Protein AF-A0A847U9X1-F1 (afdb_monomer_lite)

InterPro domains:
  IPR001034 DeoR-type HTH domain [PF08220] (1-35)
  IPR036388 Winged helix-like DNA-binding domain superfamily [G3DSA:1.10.10.10] (1-43)
  IPR036390 Winged helix DNA-binding domain superfamily [SSF46785] (2-39)

Secondary structure (DSSP, 8-state):
--HHHHHHHHT--HHHHHHHHHHHHHTTSEEE-S-SSTT--EEEPPHHHHHTS-----

Organism: NCBI:txid1705562

Radius of gyration: 13.62 Å; chains: 1; bounding box: 41×19×26 Å

Structure (mmCIF, N/CA/C/O backbone):
data_AF-A0A847U9X1-F1
#
_entry.id   AF-A0A847U9X1-F1
#
loop_
_atom_site.group_PDB
_atom_site.id
_atom_site.type_symbol
_atom_site.label_atom_id
_atom_site.label_alt_id
_atom_site.label_comp_id
_atom_site.label_asym_id
_atom_site.label_entity_id
_atom_site.label_seq_id
_atom_site.pdbx_PDB_ins_code
_atom_site.Cartn_x
_atom_site.Cartn_y
_atom_site.Cartn_z
_atom_site.occupancy
_atom_site.B_iso_or_equiv
_atom_site.auth_seq_id
_atom_site.auth_comp_id
_atom_site.auth_asym_id
_atom_site.auth_atom_id
_atom_site.pdbx_PDB_model_num
ATOM 1 N N . MET A 1 1 ? 1.350 -9.230 2.044 1.00 83.88 1 MET A N 1
ATOM 2 C CA . MET A 1 1 ? 2.030 -8.733 0.825 1.00 83.88 1 MET A CA 1
ATOM 3 C C . MET A 1 1 ? 2.984 -7.627 1.217 1.00 83.88 1 MET A C 1
ATOM 5 O O . MET A 1 1 ? 2.649 -6.834 2.091 1.00 83.88 1 MET A O 1
ATOM 9 N N . THR A 1 2 ? 4.164 -7.595 0.618 1.00 90.31 2 THR A N 1
ATOM 10 C CA . THR A 1 2 ? 5.181 -6.557 0.808 1.00 90.31 2 THR A CA 1
ATOM 11 C C . THR A 1 2 ? 5.096 -5.508 -0.304 1.00 90.31 2 THR A C 1
ATOM 13 O O . THR A 1 2 ? 4.445 -5.719 -1.326 1.00 90.31 2 THR A O 1
ATOM 16 N N . THR A 1 3 ? 5.785 -4.372 -0.151 1.00 92.25 3 THR A N 1
ATOM 17 C CA . THR A 1 3 ? 5.902 -3.378 -1.236 1.00 92.25 3 THR A CA 1
ATOM 18 C C . THR A 1 3 ? 6.553 -3.960 -2.495 1.00 92.25 3 THR A C 1
ATOM 20 O O . THR A 1 3 ? 6.185 -3.561 -3.596 1.00 92.25 3 THR A O 1
ATOM 23 N N . ASN A 1 4 ? 7.497 -4.896 -2.346 1.00 93.88 4 ASN A N 1
ATOM 24 C CA . ASN A 1 4 ? 8.154 -5.531 -3.490 1.00 93.88 4 ASN A CA 1
ATOM 25 C C . ASN A 1 4 ? 7.186 -6.456 -4.230 1.00 93.88 4 ASN A C 1
ATOM 27 O O . ASN A 1 4 ? 7.108 -6.372 -5.447 1.00 93.88 4 ASN A O 1
ATOM 31 N N . ASP A 1 5 ? 6.369 -7.226 -3.500 1.00 93.69 5 ASP A N 1
ATOM 32 C CA . ASP A 1 5 ? 5.341 -8.080 -4.111 1.00 93.69 5 ASP A CA 1
ATOM 33 C C . ASP A 1 5 ? 4.396 -7.255 -5.002 1.00 93.69 5 ASP A C 1
ATOM 35 O O . ASP A 1 5 ? 4.037 -7.678 -6.096 1.00 93.69 5 ASP A O 1
ATOM 39 N N . VAL A 1 6 ? 4.002 -6.059 -4.545 1.00 93.06 6 VAL A N 1
ATOM 40 C CA . VAL A 1 6 ? 3.109 -5.153 -5.288 1.00 93.06 6 VAL A CA 1
ATOM 41 C C . VAL A 1 6 ? 3.813 -4.513 -6.486 1.00 93.06 6 VAL A C 1
ATOM 43 O O . VAL A 1 6 ? 3.207 -4.382 -7.548 1.00 93.06 6 VAL A O 1
ATOM 46 N N . ALA A 1 7 ? 5.076 -4.114 -6.322 1.00 96.44 7 ALA A N 1
ATOM 47 C CA . ALA A 1 7 ? 5.878 -3.543 -7.399 1.00 96.44 7 ALA A CA 1
ATOM 48 C C . ALA A 1 7 ? 6.051 -4.541 -8.552 1.00 9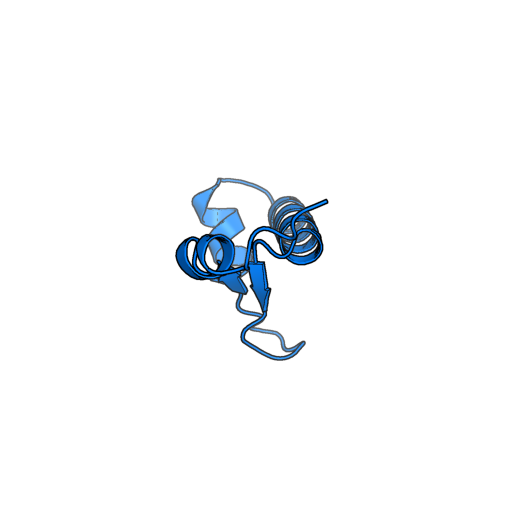6.44 7 ALA A C 1
ATOM 50 O O . ALA A 1 7 ? 5.790 -4.192 -9.701 1.00 96.44 7 ALA A O 1
ATOM 51 N N . ASP A 1 8 ? 6.398 -5.786 -8.222 1.00 96.81 8 ASP A N 1
ATOM 52 C CA . ASP A 1 8 ? 6.592 -6.862 -9.193 1.00 96.81 8 ASP A CA 1
ATOM 53 C C . ASP A 1 8 ? 5.268 -7.268 -9.857 1.00 96.81 8 ASP A C 1
ATOM 55 O O . ASP A 1 8 ? 5.213 -7.468 -11.069 1.00 96.81 8 ASP A O 1
ATOM 59 N N . LEU A 1 9 ? 4.179 -7.359 -9.084 1.00 95.88 9 LEU A N 1
ATOM 60 C CA . LEU A 1 9 ? 2.865 -7.756 -9.599 1.00 95.88 9 LEU A CA 1
ATOM 61 C C . LEU A 1 9 ? 2.286 -6.747 -10.597 1.00 95.88 9 LEU A C 1
ATOM 63 O O . LEU A 1 9 ? 1.636 -7.143 -11.565 1.00 95.88 9 LEU A O 1
ATOM 67 N N . LEU A 1 10 ? 2.463 -5.453 -10.331 1.00 94.69 10 LEU A N 1
ATOM 68 C CA . LEU A 1 10 ? 1.871 -4.377 -11.128 1.00 94.69 10 LEU A CA 1
ATOM 69 C C . LEU A 1 10 ? 2.845 -3.773 -12.147 1.00 94.69 10 LEU A C 1
ATOM 71 O O . LEU A 1 10 ? 2.451 -2.854 -12.861 1.00 94.69 10 LEU A O 1
ATOM 75 N N . ASP A 1 11 ? 4.082 -4.274 -12.207 1.00 96.94 11 ASP A N 1
ATOM 76 C CA . ASP A 1 11 ? 5.171 -3.749 -13.040 1.00 96.94 11 ASP A CA 1
ATOM 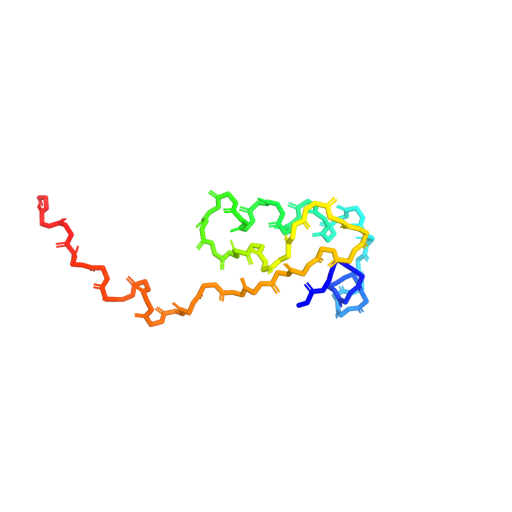77 C C . ASP A 1 11 ? 5.364 -2.231 -12.852 1.00 96.94 11 ASP A C 1
ATOM 79 O O . ASP A 1 11 ? 5.364 -1.425 -13.786 1.00 96.94 11 ASP A O 1
ATOM 83 N N . VAL A 1 12 ? 5.474 -1.819 -11.587 1.00 97.00 12 VAL A N 1
ATOM 84 C CA . VAL A 1 12 ? 5.697 -0.422 -11.193 1.00 97.00 12 VAL A CA 1
ATOM 85 C C . VAL A 1 12 ? 6.936 -0.296 -10.322 1.00 97.00 12 VAL A C 1
ATOM 87 O O . VAL A 1 12 ? 7.418 -1.250 -9.720 1.00 97.00 12 VAL A O 1
ATOM 90 N N . THR A 1 13 ? 7.450 0.927 -10.188 1.00 97.75 13 THR A N 1
ATOM 91 C CA . THR A 1 13 ? 8.569 1.163 -9.271 1.00 97.75 13 THR A CA 1
ATOM 92 C C . THR A 1 13 ? 8.164 0.886 -7.821 1.00 97.75 13 THR A C 1
ATOM 94 O O . THR A 1 13 ? 7.032 1.160 -7.412 1.00 97.75 13 THR A O 1
ATOM 97 N N . THR A 1 14 ? 9.118 0.453 -6.994 1.00 95.25 14 THR A N 1
ATOM 98 C CA . THR A 1 14 ? 8.910 0.276 -5.547 1.00 95.25 14 THR A CA 1
ATOM 99 C C . THR A 1 14 ? 8.407 1.558 -4.870 1.00 95.25 14 THR A C 1
ATOM 101 O O . THR A 1 14 ? 7.628 1.485 -3.923 1.00 95.25 14 THR A O 1
ATOM 104 N N . GLN A 1 15 ? 8.810 2.743 -5.351 1.00 96.19 15 GLN A N 1
ATOM 105 C CA . GLN A 1 15 ? 8.318 4.021 -4.821 1.00 96.19 15 GLN A CA 1
ATOM 106 C C . GLN A 1 15 ? 6.842 4.251 -5.171 1.00 96.19 15 GLN A C 1
ATOM 108 O O . GLN A 1 15 ? 6.072 4.679 -4.314 1.00 96.19 15 GLN A O 1
ATOM 113 N N . THR A 1 16 ? 6.437 3.940 -6.404 1.00 97.38 16 THR A N 1
ATOM 114 C CA . THR A 1 16 ? 5.034 4.003 -6.834 1.00 97.38 16 THR A CA 1
ATOM 115 C C . THR A 1 16 ? 4.178 3.039 -6.017 1.00 97.38 16 THR A C 1
ATOM 117 O O . THR A 1 16 ? 3.151 3.449 -5.478 1.00 97.38 16 THR A O 1
ATOM 120 N N . ALA A 1 17 ? 4.632 1.792 -5.851 1.00 96.00 17 ALA A N 1
ATOM 121 C CA . ALA A 1 17 ? 3.958 0.798 -5.019 1.00 96.00 17 ALA A CA 1
ATOM 122 C C . ALA A 1 17 ? 3.830 1.267 -3.561 1.00 96.00 17 ALA A C 1
ATOM 124 O O . ALA A 1 17 ? 2.757 1.169 -2.972 1.00 96.00 17 ALA A O 1
ATOM 125 N N . ARG A 1 18 ? 4.894 1.844 -2.984 1.00 94.12 18 ARG A N 1
ATOM 126 C CA . ARG A 1 18 ? 4.874 2.394 -1.619 1.00 94.12 18 ARG A CA 1
ATOM 127 C C . ARG A 1 18 ? 3.847 3.514 -1.463 1.00 94.12 18 ARG A C 1
ATOM 129 O O . ARG A 1 18 ? 3.097 3.490 -0.494 1.00 94.12 18 ARG A O 1
ATOM 136 N N . ASN A 1 19 ? 3.807 4.463 -2.399 1.00 95.56 19 ASN A N 1
ATOM 137 C CA . ASN A 1 19 ? 2.855 5.574 -2.353 1.00 95.56 19 ASN A CA 1
ATOM 138 C C . ASN A 1 19 ? 1.408 5.066 -2.424 1.00 95.56 19 ASN A C 1
ATOM 140 O O . ASN A 1 19 ? 0.567 5.512 -1.653 1.00 95.56 19 ASN A O 1
ATOM 144 N N . ALA A 1 20 ? 1.133 4.107 -3.313 1.00 94.19 20 ALA A N 1
ATOM 145 C CA . ALA A 1 20 ? -0.193 3.511 -3.441 1.00 94.19 20 ALA A CA 1
ATOM 146 C C . ALA A 1 20 ? -0.618 2.770 -2.163 1.00 94.19 20 ALA A C 1
ATOM 148 O O . ALA A 1 20 ? -1.735 2.956 -1.696 1.00 94.19 20 ALA A O 1
ATOM 149 N N . ILE A 1 21 ? 0.276 1.977 -1.563 1.00 92.81 21 ILE A N 1
ATOM 150 C CA . ILE A 1 21 ? -0.006 1.276 -0.301 1.00 92.81 21 ILE A CA 1
ATOM 151 C C . ILE A 1 21 ? -0.310 2.272 0.825 1.00 92.81 21 ILE A C 1
ATOM 153 O O . ILE A 1 21 ? -1.280 2.075 1.544 1.00 92.81 21 ILE A O 1
ATOM 157 N N . GLN A 1 22 ? 0.472 3.349 0.953 1.00 91.94 22 GLN A N 1
ATOM 158 C CA . GLN A 1 22 ? 0.246 4.379 1.977 1.00 91.94 22 GLN A CA 1
ATOM 159 C C . GLN A 1 22 ? -1.105 5.079 1.819 1.00 91.94 22 GLN A C 1
ATOM 161 O O . GLN A 1 22 ? -1.776 5.341 2.813 1.00 91.94 22 GLN A O 1
ATOM 166 N N . GLU A 1 23 ? -1.507 5.366 0.582 1.00 93.31 23 GLU A N 1
ATOM 167 C CA . GLU A 1 23 ? -2.815 5.955 0.296 1.00 93.31 23 GLU A CA 1
ATOM 168 C C . GLU A 1 23 ? -3.950 4.987 0.660 1.00 93.31 23 GLU A C 1
ATOM 170 O O . GLU A 1 23 ? -4.923 5.379 1.294 1.00 93.31 23 GLU A O 1
ATOM 175 N N . LEU A 1 24 ? -3.806 3.702 0.329 1.00 90.62 24 LEU A N 1
ATOM 176 C CA . LEU A 1 24 ? -4.798 2.684 0.676 1.00 90.62 24 LEU A CA 1
ATOM 177 C C . LEU A 1 24 ? -4.871 2.412 2.187 1.00 90.62 24 LEU A C 1
ATOM 179 O O . LEU A 1 24 ? -5.954 2.130 2.692 1.00 90.62 24 LEU A O 1
ATOM 183 N N . GLU A 1 25 ? -3.762 2.512 2.923 1.00 88.88 25 GLU A N 1
ATOM 184 C CA . GLU A 1 25 ? -3.784 2.498 4.393 1.00 88.88 25 GLU A CA 1
ATOM 185 C C . GLU A 1 25 ? -4.503 3.728 4.958 1.00 88.88 25 GLU A C 1
ATOM 187 O O . GLU A 1 25 ? -5.298 3.601 5.881 1.00 88.88 25 GLU A O 1
ATOM 192 N N . ALA A 1 26 ? -4.269 4.918 4.395 1.00 88.31 26 ALA A N 1
ATOM 193 C CA . ALA A 1 26 ? -4.942 6.146 4.826 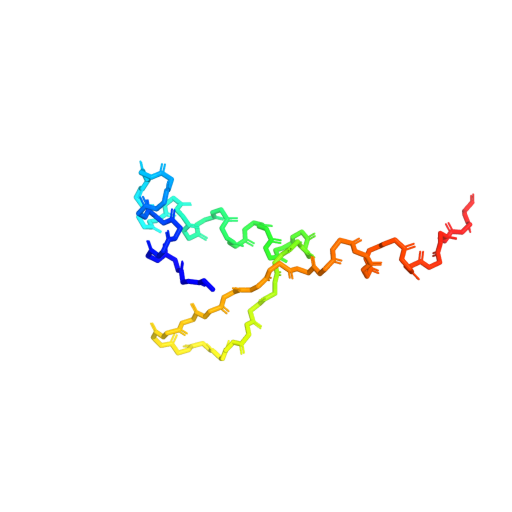1.00 88.31 26 ALA A CA 1
ATOM 194 C C . ALA A 1 26 ? -6.459 6.134 4.559 1.00 88.31 26 ALA A C 1
ATOM 196 O O . ALA A 1 26 ? -7.2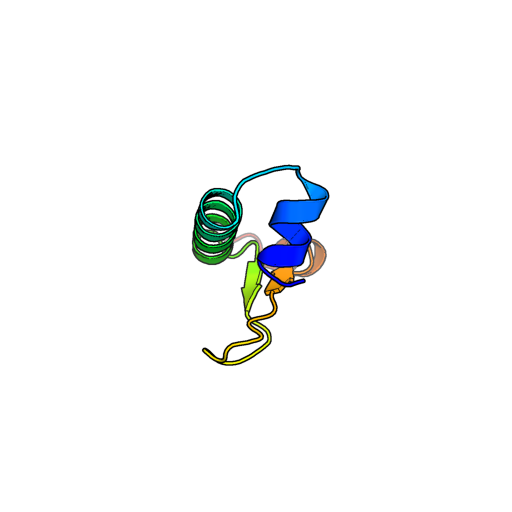00 6.871 5.205 1.00 88.31 26 ALA A O 1
ATOM 197 N N . GLN A 1 27 ? -6.908 5.307 3.614 1.00 88.19 27 GLN A N 1
ATOM 198 C CA . GLN A 1 27 ? -8.318 5.071 3.297 1.00 88.19 27 GLN A CA 1
ATOM 199 C C . GLN A 1 27 ? -8.915 3.875 4.059 1.00 88.19 27 GLN A C 1
ATOM 201 O O . GLN A 1 27 ? -10.025 3.458 3.734 1.00 88.19 27 GLN A O 1
ATOM 206 N N . ASP A 1 28 ? -8.185 3.294 5.020 1.00 85.25 28 ASP A N 1
ATOM 207 C CA . ASP A 1 28 ? -8.572 2.086 5.764 1.00 85.25 28 ASP A CA 1
ATOM 208 C C . ASP A 1 28 ? -8.880 0.869 4.860 1.00 85.25 28 ASP A C 1
ATOM 210 O O . ASP A 1 28 ? -9.573 -0.068 5.251 1.00 85.25 28 ASP A O 1
ATOM 214 N N . VAL A 1 29 ? -8.345 0.849 3.635 1.00 86.56 29 VAL A N 1
ATOM 215 C CA . VAL A 1 29 ? -8.474 -0.277 2.692 1.00 86.56 29 VAL A CA 1
ATOM 216 C C . VAL A 1 29 ? -7.416 -1.342 2.978 1.00 86.56 29 VAL A C 1
ATOM 218 O O . VAL A 1 29 ? -7.666 -2.542 2.837 1.00 86.56 29 VAL A O 1
ATOM 221 N N . LEU A 1 30 ? -6.218 -0.915 3.380 1.00 89.00 30 LEU A N 1
ATOM 222 C CA . LEU A 1 30 ? -5.134 -1.791 3.816 1.00 89.00 30 LEU A CA 1
ATOM 223 C C . LEU A 1 30 ? -4.818 -1.563 5.295 1.00 89.00 30 LEU A C 1
ATOM 225 O O . LEU A 1 30 ? -4.922 -0.458 5.811 1.00 89.00 30 LEU A O 1
ATOM 229 N N . THR A 1 31 ? -4.365 -2.617 5.964 1.00 87.31 31 THR A N 1
ATOM 230 C CA . THR A 1 31 ? -3.813 -2.558 7.318 1.00 87.31 31 THR A CA 1
ATOM 231 C C . THR A 1 31 ? -2.459 -3.257 7.350 1.00 87.31 31 THR A C 1
ATOM 233 O O . THR A 1 31 ? -2.306 -4.387 6.867 1.00 87.31 31 THR A O 1
ATOM 236 N N . GLY A 1 32 ? -1.461 -2.593 7.935 1.00 84.00 32 GLY A N 1
ATOM 237 C CA . GLY A 1 32 ? -0.164 -3.189 8.235 1.00 84.00 32 GLY A CA 1
ATOM 238 C C . GLY A 1 32 ? -0.277 -4.307 9.276 1.00 84.00 32 GLY A C 1
ATOM 239 O O . GLY A 1 32 ? -0.835 -4.117 10.355 1.00 84.00 32 GLY A O 1
ATOM 240 N N . THR A 1 33 ? 0.279 -5.480 8.975 1.00 78.69 33 THR A N 1
ATOM 241 C CA . THR A 1 33 ? 0.226 -6.669 9.849 1.00 78.69 33 THR A CA 1
ATOM 242 C C . THR A 1 33 ? 1.520 -6.955 10.600 1.00 78.69 33 THR A C 1
ATOM 244 O O . THR A 1 33 ? 1.568 -7.840 11.451 1.00 78.69 33 THR A O 1
ATOM 247 N N . THR A 1 34 ? 2.571 -6.198 10.313 1.00 76.25 34 THR A N 1
ATOM 248 C CA . THR A 1 34 ? 3.866 -6.249 10.999 1.00 76.25 34 THR A CA 1
ATOM 249 C C . THR A 1 34 ? 4.248 -4.845 11.465 1.00 76.25 34 THR A C 1
ATOM 251 O O . THR A 1 34 ? 3.785 -3.854 10.900 1.00 76.25 34 THR A O 1
ATOM 254 N N . GLY A 1 35 ? 5.135 -4.737 12.459 1.00 65.81 35 GLY A N 1
ATOM 255 C CA . GLY A 1 35 ? 5.706 -3.449 12.870 1.00 65.81 35 GLY A CA 1
ATOM 256 C C . GLY A 1 35 ? 6.502 -2.746 11.755 1.00 65.81 35 GLY A C 1
ATOM 257 O O . GLY A 1 35 ? 6.622 -3.255 10.640 1.00 65.81 35 GLY A O 1
ATOM 258 N N . LYS A 1 36 ? 7.093 -1.581 12.065 1.00 64.38 36 LYS A N 1
ATOM 259 C CA . LYS A 1 36 ? 7.919 -0.762 11.142 1.00 64.38 36 LYS A CA 1
ATOM 260 C C . LYS A 1 36 ? 9.291 -1.386 10.803 1.00 64.38 36 LYS A C 1
ATOM 262 O O . LYS A 1 36 ? 10.292 -0.679 10.712 1.00 64.38 36 LYS A O 1
ATOM 267 N N . ASP A 1 37 ? 9.348 -2.703 10.659 1.00 63.94 37 ASP A N 1
ATOM 268 C CA . ASP A 1 37 ? 10.556 -3.454 10.336 1.00 63.94 37 ASP A CA 1
ATOM 269 C C . ASP A 1 37 ? 10.769 -3.594 8.823 1.00 63.94 37 ASP A C 1
ATOM 271 O O . ASP A 1 37 ? 9.910 -3.266 8.005 1.00 63.94 37 ASP A O 1
ATOM 275 N N . ARG A 1 38 ? 11.947 -4.106 8.441 1.00 62.25 38 ARG A N 1
ATOM 276 C CA . ARG A 1 38 ? 12.374 -4.289 7.036 1.00 62.25 38 ARG A CA 1
ATOM 277 C C . ARG A 1 38 ? 11.430 -5.158 6.196 1.00 62.25 38 ARG A C 1
ATOM 279 O O . ARG A 1 38 ? 11.505 -5.097 4.974 1.00 62.25 38 ARG A O 1
ATOM 286 N N . TYR A 1 39 ? 10.569 -5.941 6.839 1.00 68.88 39 TYR A N 1
ATOM 287 C CA . TYR A 1 39 ? 9.613 -6.846 6.204 1.00 68.88 39 TYR A CA 1
ATOM 288 C C . TYR A 1 39 ? 8.184 -6.390 6.485 1.00 68.88 39 TYR A C 1
ATOM 290 O O . TYR A 1 39 ? 7.383 -7.151 7.015 1.00 68.88 39 TYR A O 1
ATOM 298 N N . GLN A 1 40 ? 7.890 -5.119 6.196 1.00 78.44 40 GLN A N 1
ATOM 299 C CA . GLN A 1 40 ? 6.547 -4.601 6.407 1.00 78.44 40 GLN A CA 1
ATOM 300 C C . GLN A 1 40 ? 5.556 -5.317 5.477 1.00 78.44 40 GLN A C 1
ATOM 302 O O . GLN A 1 40 ? 5.666 -5.236 4.250 1.00 78.44 40 GLN A O 1
ATOM 307 N N . GLU A 1 41 ? 4.603 -6.019 6.077 1.00 83.50 41 GLU A N 1
ATOM 308 C CA . GLU A 1 41 ? 3.520 -6.706 5.394 1.00 83.50 41 GLU A CA 1
ATOM 309 C C . GLU A 1 41 ? 2.200 -5.965 5.577 1.00 83.50 41 GLU A C 1
ATOM 311 O O . GLU A 1 41 ? 1.896 -5.449 6.654 1.00 83.50 41 GLU A O 1
ATOM 316 N N . PHE A 1 42 ? 1.397 -5.982 4.519 1.00 82.94 42 PHE A N 1
ATOM 317 C CA . PHE A 1 42 ? 0.061 -5.409 4.469 1.00 82.94 42 PHE A CA 1
ATOM 318 C C . PHE A 1 42 ? -0.953 -6.493 4.119 1.00 82.94 42 PHE A C 1
ATOM 320 O O . PHE A 1 42 ? -0.649 -7.433 3.364 1.00 82.94 42 PHE A O 1
ATOM 327 N N . LYS A 1 43 ? -2.167 -6.341 4.642 1.00 83.56 43 LYS A N 1
ATOM 328 C CA . LYS A 1 43 ? -3.349 -7.111 4.250 1.00 83.56 43 LYS A CA 1
ATOM 329 C C . LYS A 1 43 ? -4.492 -6.159 3.935 1.00 83.56 43 LYS A C 1
ATOM 331 O O . LYS A 1 43 ? -4.574 -5.082 4.518 1.00 83.56 43 LYS A O 1
ATOM 336 N N . ALA A 1 44 ? -5.345 -6.561 2.999 1.00 80.62 44 ALA A N 1
ATOM 337 C CA . ALA A 1 44 ? -6.609 -5.873 2.793 1.00 80.62 44 ALA A CA 1
ATOM 338 C C . ALA A 1 44 ? -7.487 -6.057 4.029 1.00 80.62 44 ALA A C 1
ATOM 340 O O . ALA A 1 44 ? -7.529 -7.159 4.585 1.00 80.62 44 ALA A O 1
ATOM 341 N N . VAL A 1 45 ? -8.152 -4.983 4.446 1.00 74.62 45 VAL A N 1
ATOM 342 C CA . VAL A 1 45 ? -9.279 -5.090 5.373 1.00 74.62 45 VAL A CA 1
ATOM 343 C C . VAL A 1 45 ? -10.353 -5.904 4.653 1.00 74.62 45 VAL A C 1
ATOM 345 O O . VAL A 1 45 ? -10.590 -5.701 3.458 1.00 74.62 45 VAL A O 1
ATOM 348 N N . ASP A 1 46 ? -10.917 -6.904 5.330 1.00 67.00 46 ASP A N 1
ATOM 349 C CA . ASP A 1 46 ? -11.875 -7.806 4.697 1.00 67.00 46 ASP A CA 1
ATOM 350 C C . ASP A 1 46 ? -13.088 -6.984 4.239 1.00 67.00 46 ASP A C 1
ATOM 352 O O . ASP A 1 46 ? -13.671 -6.233 5.023 1.00 67.00 46 ASP A O 1
ATOM 356 N N . ILE A 1 47 ? -13.474 -7.095 2.963 1.00 60.41 47 ILE A N 1
ATOM 357 C CA . ILE A 1 47 ? -14.595 -6.322 2.393 1.00 60.41 47 ILE A CA 1
ATOM 358 C C . ILE A 1 47 ? -15.875 -6.572 3.209 1.00 60.41 47 ILE A C 1
ATOM 360 O O . ILE A 1 47 ? -16.729 -5.694 3.321 1.00 60.41 47 ILE A O 1
ATOM 364 N N . PHE A 1 48 ? -15.989 -7.751 3.825 1.00 54.66 48 PHE A N 1
ATOM 365 C CA . PHE A 1 48 ? -17.108 -8.105 4.687 1.00 54.66 48 PHE A CA 1
ATOM 366 C C . PHE A 1 48 ? -17.108 -7.377 6.045 1.00 54.66 48 PHE A C 1
ATOM 368 O O . PHE A 1 48 ? -18.194 -7.106 6.546 1.00 54.66 48 PHE A O 1
ATOM 375 N N . GLU A 1 49 ? -15.959 -6.968 6.602 1.00 58.00 49 GLU A N 1
ATOM 376 C CA . 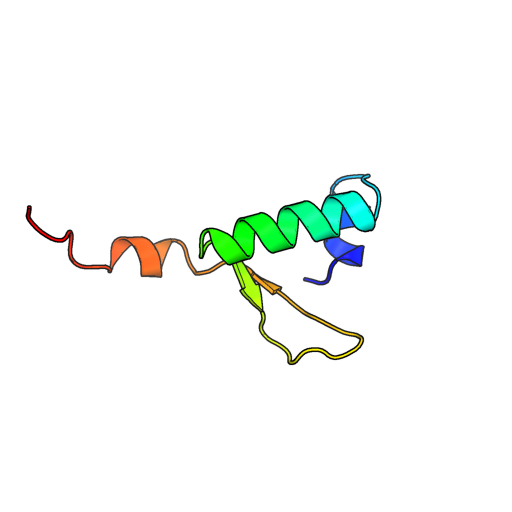GLU A 1 49 ? -15.916 -6.137 7.825 1.00 58.00 49 GLU A CA 1
ATOM 377 C C . GLU A 1 49 ? -16.422 -4.707 7.570 1.00 58.00 49 GLU A C 1
ATOM 379 O O . GLU A 1 49 ? -17.008 -4.086 8.455 1.00 58.00 49 GLU A O 1
ATOM 384 N N . ILE A 1 50 ? -16.259 -4.193 6.345 1.00 56.78 50 ILE A N 1
ATOM 385 C CA . ILE A 1 50 ? -16.786 -2.879 5.939 1.00 56.78 50 ILE A CA 1
ATOM 386 C C . ILE A 1 50 ? -18.320 -2.915 5.813 1.00 56.78 50 ILE A C 1
ATOM 388 O O . ILE A 1 50 ? -18.984 -1.929 6.128 1.00 56.78 50 ILE A O 1
ATOM 392 N N . LEU A 1 51 ? -18.899 -4.046 5.389 1.00 57.81 51 LEU A N 1
ATOM 393 C CA . LEU A 1 51 ? -20.356 -4.214 5.278 1.00 57.81 51 LEU A CA 1
ATOM 394 C C . LEU A 1 51 ? -21.056 -4.409 6.632 1.00 57.81 51 LEU A C 1
ATOM 396 O O . LEU A 1 51 ? -22.254 -4.148 6.726 1.00 57.81 51 LEU A O 1
ATOM 400 N N . ASP A 1 52 ? -20.324 -4.853 7.656 1.00 57.44 52 ASP A N 1
ATOM 401 C CA . ASP A 1 52 ? -20.844 -5.077 9.012 1.00 57.44 52 ASP A CA 1
ATOM 402 C C . ASP A 1 52 ? -20.740 -3.833 9.912 1.00 57.44 52 ASP A C 1
ATOM 404 O O . ASP A 1 52 ? -21.189 -3.844 11.062 1.00 57.44 52 ASP A O 1
ATOM 408 N N . GLN A 1 53 ? -20.189 -2.723 9.403 1.00 60.62 53 GLN A N 1
ATOM 409 C CA . GLN A 1 53 ? -20.335 -1.435 10.070 1.00 60.62 53 GLN A CA 1
ATOM 410 C C . GLN A 1 53 ? -21.819 -1.051 10.020 1.00 60.62 53 GLN A C 1
ATOM 412 O O . GLN A 1 53 ? -22.366 -0.924 8.920 1.00 60.62 53 GLN A O 1
ATOM 417 N N . PRO A 1 54 ? -22.501 -0.863 11.170 1.00 63.47 54 PRO A N 1
ATOM 418 C CA . PRO A 1 54 ? -23.880 -0.409 11.150 1.00 63.47 54 PRO A CA 1
ATOM 419 C C . PRO A 1 54 ? -23.904 0.891 10.359 1.00 63.47 54 PRO A C 1
ATOM 421 O O . PRO A 1 54 ? -23.202 1.838 10.722 1.00 63.47 54 PRO A O 1
ATOM 424 N N . LEU A 1 55 ? -24.661 0.901 9.255 1.00 65.06 55 LEU A N 1
ATOM 425 C CA . LEU A 1 55 ? -24.949 2.104 8.485 1.00 65.06 55 LEU A CA 1
ATOM 426 C C . LEU A 1 55 ? -25.346 3.162 9.504 1.00 65.06 55 LEU A C 1
ATOM 428 O O . LEU A 1 55 ? -26.407 3.058 10.117 1.00 65.06 55 LEU A O 1
ATOM 432 N N . ALA A 1 56 ? -24.448 4.110 9.764 1.00 62.34 56 ALA A N 1
ATOM 433 C CA . ALA A 1 56 ? -24.729 5.188 10.683 1.00 62.34 56 ALA A CA 1
ATOM 434 C C . ALA A 1 56 ? -25.871 5.979 10.048 1.00 62.34 56 ALA A C 1
ATOM 436 O O . ALA A 1 56 ? -25.647 6.757 9.120 1.00 6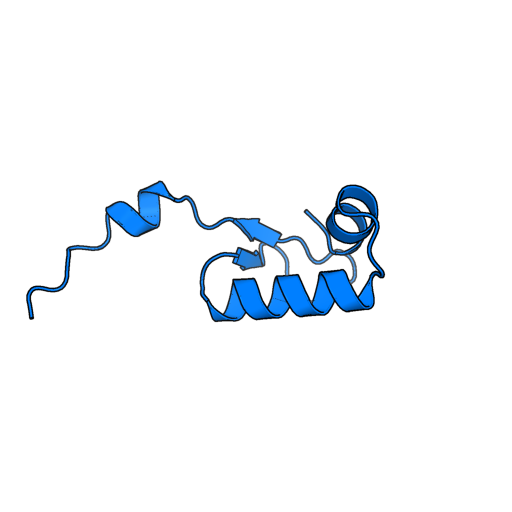2.34 56 ALA A O 1
ATOM 437 N N . GLU A 1 57 ? -27.096 5.699 10.494 1.00 58.19 57 GLU A N 1
ATOM 438 C CA . GLU A 1 57 ? -28.288 6.440 10.118 1.00 58.19 57 GLU A CA 1
ATOM 439 C C . GLU A 1 57 ? -28.013 7.914 10.436 1.00 58.19 57 GLU A C 1
ATOM 441 O O . GLU A 1 57 ? -27.814 8.298 11.593 1.00 58.19 57 GLU A O 1
ATOM 446 N N . ARG A 1 58 ? -27.914 8.721 9.381 1.00 51.00 58 ARG A N 1
ATOM 447 C CA . ARG A 1 58 ? -27.883 10.180 9.439 1.00 51.00 58 ARG A CA 1
ATOM 448 C C . ARG A 1 58 ? -29.157 10.722 8.829 1.00 51.00 58 ARG A C 1
ATOM 450 O O . ARG A 1 58 ? -29.532 10.219 7.747 1.00 51.00 58 ARG A O 1
#

Sequence (58 aa):
MTTNDVADLLDVTTQTARNAIQELEAQDVLTGTTGKDRYQEFKAVDIFEILDQPLAER

Foldseek 3Di:
DFLVVQCVVVVHDSVVSVVVQVVCVVVLQKDWPDPPDPGTDIDGDPPVVVVPPPPPDD

pLDDT: mean 80.93, std 14.59, range [51.0, 97.75]